Protein AF-A0A353C5Z9-F1 (afdb_monomer_lite)

Structure (mmCIF, N/CA/C/O backbone):
data_AF-A0A353C5Z9-F1
#
_entry.id   AF-A0A353C5Z9-F1
#
loop_
_atom_site.group_PDB
_atom_site.id
_atom_site.type_symbol
_atom_site.label_atom_id
_atom_site.label_alt_id
_atom_site.label_comp_id
_atom_site.label_asym_id
_atom_site.label_entity_id
_atom_site.label_seq_id
_atom_site.pdbx_PDB_ins_code
_atom_site.Cartn_x
_atom_site.Cartn_y
_atom_site.Cartn_z
_atom_site.occupancy
_atom_site.B_iso_or_equiv
_atom_site.auth_seq_id
_atom_site.auth_comp_id
_atom_site.auth_asym_id
_atom_site.auth_atom_id
_atom_site.pdbx_PDB_model_num
ATOM 1 N N . MET A 1 1 ? -0.885 -16.271 3.090 1.00 93.31 1 MET A N 1
ATOM 2 C CA . MET A 1 1 ? -1.306 -15.277 4.091 1.00 93.31 1 MET A CA 1
ATOM 3 C C . MET A 1 1 ? -0.078 -14.472 4.471 1.00 93.31 1 MET A C 1
ATOM 5 O O . MET A 1 1 ? 0.972 -15.083 4.623 1.00 93.31 1 MET A O 1
ATOM 9 N N . GLU A 1 2 ? -0.198 -13.154 4.588 1.00 97.88 2 GLU A N 1
ATOM 10 C CA . GLU A 1 2 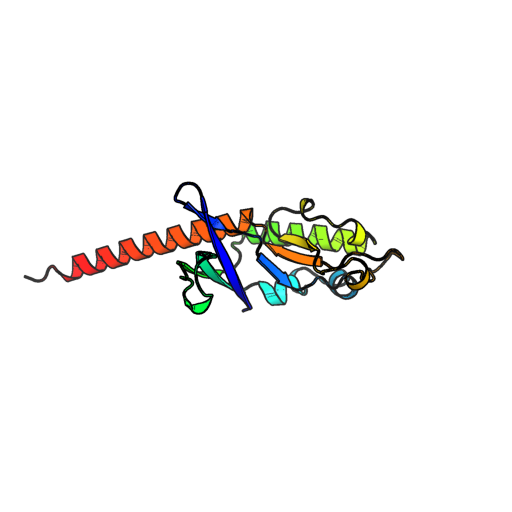? 0.887 -12.240 4.976 1.00 97.88 2 GLU A CA 1
ATOM 11 C C . GLU A 1 2 ? 0.478 -11.471 6.239 1.00 97.88 2 GLU A C 1
ATOM 13 O O . GLU A 1 2 ? -0.636 -10.956 6.316 1.00 97.88 2 GLU A O 1
ATOM 18 N N . LEU A 1 3 ? 1.373 -11.380 7.224 1.00 98.31 3 LEU A N 1
ATOM 19 C CA . LEU A 1 3 ? 1.153 -10.614 8.451 1.00 98.31 3 LEU A CA 1
ATOM 20 C C . LEU A 1 3 ? 1.577 -9.154 8.252 1.00 98.31 3 LEU A C 1
ATOM 22 O O . LEU A 1 3 ? 2.684 -8.883 7.777 1.00 98.31 3 LEU A O 1
ATOM 26 N N . LYS A 1 4 ? 0.728 -8.209 8.663 1.00 98.19 4 LYS A N 1
ATOM 27 C CA . LYS A 1 4 ? 1.069 -6.785 8.714 1.00 98.19 4 LYS A CA 1
ATOM 28 C C . LYS A 1 4 ? 0.579 -6.149 10.004 1.00 98.19 4 LYS A C 1
ATOM 30 O O . LYS A 1 4 ? -0.566 -6.329 10.409 1.00 98.19 4 LYS A O 1
ATOM 35 N N . THR A 1 5 ? 1.441 -5.343 10.603 1.00 97.25 5 THR A N 1
ATOM 36 C CA . THR A 1 5 ? 1.077 -4.436 11.687 1.00 97.25 5 THR A CA 1
ATOM 37 C C . THR A 1 5 ? 0.911 -3.024 11.134 1.00 97.25 5 THR A C 1
ATOM 39 O O . THR A 1 5 ? 1.554 -2.656 10.149 1.00 97.25 5 THR A O 1
ATOM 42 N N . SER A 1 6 ? 0.026 -2.231 11.736 1.00 97.44 6 SER A N 1
ATOM 43 C CA . SER A 1 6 ? -0.132 -0.822 11.372 1.00 97.44 6 SER A CA 1
ATOM 44 C C . SER A 1 6 ? -0.539 0.020 12.580 1.00 97.44 6 SER A C 1
ATOM 46 O O . SER A 1 6 ? -1.506 -0.322 13.265 1.00 97.44 6 SER A O 1
ATOM 48 N N . PRO A 1 7 ? 0.125 1.159 12.822 1.00 97.81 7 PRO A N 1
ATOM 49 C CA . PRO A 1 7 ? -0.248 2.043 13.912 1.00 97.81 7 PRO A CA 1
ATOM 50 C C . PRO A 1 7 ? -1.562 2.783 13.634 1.00 97.81 7 PRO A C 1
ATOM 52 O O . PRO A 1 7 ? -1.836 3.247 12.519 1.00 97.81 7 PRO A O 1
ATOM 55 N N . LEU A 1 8 ? -2.339 2.959 14.696 1.00 98.19 8 LEU A N 1
ATOM 56 C CA . LEU A 1 8 ? -3.519 3.809 14.785 1.00 98.19 8 LEU A CA 1
ATOM 57 C C . LEU A 1 8 ? -3.191 5.099 15.530 1.00 98.19 8 LEU A C 1
ATOM 59 O O . LEU A 1 8 ? -2.307 5.147 16.384 1.00 98.19 8 LEU A O 1
ATOM 63 N N . LYS A 1 9 ? -3.978 6.129 15.253 1.00 97.19 9 LYS A N 1
ATOM 64 C CA . LYS A 1 9 ? -4.058 7.374 16.015 1.00 97.19 9 LYS A CA 1
ATOM 65 C C . LYS A 1 9 ? -5.517 7.685 16.335 1.00 97.19 9 LYS A C 1
ATOM 67 O O . LYS A 1 9 ? -6.417 7.226 15.634 1.00 97.19 9 LYS A O 1
ATOM 72 N N . VAL A 1 10 ? -5.744 8.502 17.359 1.00 96.62 10 VAL A N 1
ATOM 73 C CA . VAL A 1 10 ? -7.073 9.049 17.657 1.00 96.62 10 VAL A CA 1
ATOM 74 C C . VAL A 1 10 ? -7.227 10.387 16.939 1.00 96.62 10 VAL A C 1
ATOM 76 O O . VAL A 1 10 ? -6.380 11.268 17.066 1.00 96.62 10 VAL A O 1
ATOM 79 N N . VAL A 1 11 ? -8.310 10.554 16.185 1.00 95.12 11 VAL A N 1
ATOM 80 C CA . VAL A 1 11 ? -8.693 11.813 15.537 1.00 95.12 11 VAL A CA 1
ATOM 81 C C . VAL A 1 11 ? -10.149 12.089 15.876 1.00 95.12 11 VAL A C 1
ATOM 83 O O . VAL A 1 11 ? -11.018 11.313 15.490 1.00 95.12 11 VAL A O 1
ATOM 86 N N . LYS A 1 12 ? -10.429 13.188 16.592 1.00 93.00 12 LYS A N 1
ATOM 87 C CA . LYS A 1 12 ? -11.796 13.568 17.008 1.00 93.00 12 LYS A CA 1
ATOM 88 C C . LYS A 1 12 ? -12.572 12.377 17.608 1.00 93.00 12 LYS A C 1
ATOM 90 O O . LYS A 1 12 ? -13.678 12.065 17.175 1.00 93.00 12 LYS A O 1
ATOM 95 N N . SER A 1 13 ? -11.936 11.671 18.546 1.00 91.69 13 SER A N 1
ATOM 96 C CA . SER A 1 13 ? -12.473 10.480 19.229 1.00 91.69 13 SER A CA 1
ATOM 97 C C . SER A 1 13 ? -12.699 9.233 18.358 1.00 91.69 13 SER A C 1
ATOM 99 O O . SER A 1 13 ? -13.269 8.259 18.838 1.00 91.69 13 SER A O 1
ATOM 101 N N . LYS A 1 14 ? -12.230 9.217 17.104 1.00 94.81 14 LYS A N 1
ATOM 102 C CA . LYS A 1 14 ? -12.243 8.032 16.232 1.00 94.81 14 LYS A CA 1
ATOM 103 C C . LYS A 1 14 ? -10.839 7.476 16.038 1.00 94.81 14 LYS A C 1
ATOM 105 O O . LYS A 1 14 ? -9.871 8.234 15.998 1.00 94.81 14 LYS A O 1
ATOM 110 N N . LEU A 1 15 ? -10.730 6.158 15.895 1.00 97.25 15 LEU A N 1
ATOM 111 C CA . LEU A 1 15 ? -9.482 5.517 15.490 1.00 97.25 15 LEU A CA 1
ATOM 112 C C . LEU A 1 15 ? -9.289 5.698 13.984 1.00 97.25 15 LEU A C 1
ATOM 114 O O . LEU A 1 15 ? -10.216 5.511 13.208 1.00 97.25 15 LEU A O 1
ATOM 118 N N . ALA A 1 16 ? -8.079 6.062 13.581 1.00 98.06 16 ALA A N 1
ATOM 119 C CA . ALA A 1 16 ? -7.690 6.200 12.185 1.00 98.06 16 ALA A CA 1
ATOM 120 C C . ALA A 1 16 ? -6.269 5.672 11.994 1.00 98.06 16 ALA A C 1
ATOM 122 O O . ALA A 1 16 ? -5.468 5.659 12.931 1.00 98.06 16 ALA A O 1
ATOM 123 N N . SER A 1 17 ? -5.923 5.282 10.775 1.00 98.06 17 SER A N 1
ATOM 124 C CA . SER A 1 17 ? -4.566 4.893 10.423 1.00 98.06 17 SER A CA 1
ATOM 125 C C . SER A 1 17 ? -3.614 6.075 10.633 1.00 98.06 17 SER A C 1
ATOM 127 O O . SER A 1 17 ? -3.904 7.227 10.282 1.00 98.06 17 SER A O 1
ATOM 129 N N . LYS A 1 18 ? -2.460 5.810 11.250 1.00 97.69 18 LYS A N 1
ATOM 130 C CA . LYS A 1 18 ? -1.408 6.821 11.411 1.00 97.69 18 LYS A CA 1
ATOM 131 C C . LYS A 1 18 ? -0.623 7.013 10.109 1.00 97.69 18 LYS A C 1
ATOM 133 O O . LYS A 1 18 ? -0.178 8.125 9.837 1.00 97.69 18 LYS A O 1
ATOM 138 N N . GLU A 1 19 ? -0.519 5.962 9.300 1.00 97.06 19 GLU A N 1
ATOM 139 C CA . GLU A 1 19 ? 0.254 5.926 8.057 1.00 97.06 19 GLU A CA 1
ATOM 140 C C . GLU A 1 19 ? -0.381 5.008 6.995 1.00 97.06 19 GLU A C 1
ATOM 142 O O . GLU A 1 19 ? -1.521 4.549 7.146 1.00 97.06 19 GLU A O 1
ATOM 147 N N . ARG A 1 20 ? 0.306 4.840 5.858 1.00 97.38 20 ARG A N 1
ATOM 148 C CA . ARG A 1 20 ? -0.033 3.883 4.789 1.00 97.38 20 ARG A CA 1
ATOM 149 C C . ARG A 1 20 ? 0.459 2.482 5.172 1.00 97.38 20 ARG A C 1
ATOM 151 O O . ARG A 1 20 ? 1.440 2.373 5.899 1.00 97.38 20 ARG A O 1
ATOM 158 N N . LEU A 1 21 ? -0.123 1.424 4.611 1.00 98.44 21 LEU A N 1
ATOM 159 C CA . LEU A 1 21 ? 0.399 0.066 4.805 1.00 98.44 21 LEU A CA 1
ATOM 160 C C . LEU A 1 21 ? 1.394 -0.281 3.706 1.00 98.44 21 LEU A C 1
ATOM 162 O O . LEU A 1 21 ? 0.995 -0.436 2.554 1.00 98.44 21 LEU A O 1
ATOM 166 N N . VAL A 1 22 ? 2.675 -0.421 4.035 1.00 98.12 22 VAL A N 1
ATOM 167 C CA . VAL A 1 22 ? 3.696 -0.836 3.061 1.00 98.12 22 VAL A CA 1
ATOM 168 C C . VAL A 1 22 ? 3.667 -2.357 2.872 1.00 98.12 22 VAL A C 1
ATOM 170 O O . VAL A 1 22 ? 3.650 -3.121 3.836 1.00 98.12 22 VAL A O 1
ATOM 173 N N . LEU A 1 23 ? 3.688 -2.799 1.615 1.00 98.38 23 LEU A N 1
ATOM 174 C CA . LEU A 1 23 ? 3.665 -4.203 1.206 1.00 98.38 23 LEU A CA 1
ATOM 175 C C . LEU A 1 23 ? 5.039 -4.608 0.633 1.00 98.38 23 LEU A C 1
ATOM 177 O O . LEU A 1 23 ? 6.085 -4.228 1.170 1.00 98.38 23 LEU A O 1
ATOM 181 N N . ASN A 1 24 ? 5.075 -5.411 -0.432 1.00 98.19 24 ASN A N 1
ATOM 182 C CA . ASN A 1 24 ? 6.325 -5.827 -1.065 1.00 98.19 24 ASN A CA 1
ATOM 183 C C . ASN A 1 24 ? 6.924 -4.744 -1.979 1.00 98.19 24 ASN A C 1
ATOM 185 O O . ASN A 1 24 ? 6.220 -3.905 -2.540 1.00 98.19 24 ASN A O 1
ATOM 189 N N . ILE A 1 25 ? 8.248 -4.806 -2.150 1.00 97.69 25 ILE A N 1
ATOM 190 C CA . ILE A 1 25 ? 8.986 -4.006 -3.137 1.00 97.69 25 ILE A CA 1
ATOM 191 C C . ILE A 1 25 ? 8.490 -4.349 -4.548 1.00 97.69 25 ILE A C 1
ATOM 193 O O . ILE A 1 25 ? 8.160 -5.507 -4.824 1.00 97.69 25 ILE A O 1
ATOM 197 N N . ILE A 1 26 ? 8.445 -3.334 -5.411 1.00 98.31 26 ILE A N 1
ATOM 198 C CA . ILE A 1 26 ? 8.180 -3.470 -6.841 1.00 98.31 26 ILE A CA 1
ATOM 199 C C . ILE A 1 26 ? 9.521 -3.709 -7.532 1.00 98.31 26 ILE A C 1
ATOM 201 O O . ILE A 1 26 ? 10.370 -2.819 -7.576 1.00 98.31 26 ILE A O 1
ATOM 205 N N . ASP A 1 27 ? 9.714 -4.912 -8.055 1.00 98.12 27 ASP A N 1
ATOM 206 C CA . ASP A 1 27 ? 10.806 -5.200 -8.980 1.00 98.12 27 ASP A CA 1
ATOM 207 C C . ASP A 1 27 ? 10.330 -4.866 -10.396 1.00 98.12 27 ASP A C 1
ATOM 209 O O . ASP A 1 27 ? 9.530 -5.593 -10.980 1.00 98.12 27 ASP A O 1
ATOM 213 N N . TYR A 1 28 ? 10.792 -3.735 -10.930 1.00 98.44 28 TYR A N 1
ATOM 214 C CA . TYR A 1 28 ? 10.316 -3.210 -12.208 1.00 98.44 28 TYR A CA 1
ATOM 215 C C . TYR A 1 28 ? 10.516 -4.179 -13.374 1.00 98.44 28 TYR A C 1
ATOM 217 O O . TYR A 1 28 ? 9.663 -4.239 -14.257 1.00 98.44 28 TYR A O 1
ATOM 225 N N . ILE A 1 29 ? 11.608 -4.948 -13.379 1.00 97.81 29 ILE A N 1
ATOM 226 C CA . ILE A 1 29 ? 11.922 -5.866 -14.477 1.00 97.81 29 ILE A CA 1
ATOM 227 C C . ILE A 1 29 ? 10.971 -7.058 -14.426 1.00 97.81 29 ILE A C 1
ATOM 229 O O . ILE A 1 29 ? 10.298 -7.363 -15.412 1.00 97.81 29 ILE A O 1
ATOM 233 N N . SER A 1 30 ? 10.881 -7.726 -13.272 1.00 97.88 30 SER A N 1
ATOM 234 C CA . SER A 1 30 ? 10.057 -8.929 -13.179 1.00 97.88 30 SER A CA 1
ATOM 235 C C . SER A 1 30 ? 8.561 -8.616 -13.223 1.00 97.88 30 SER A C 1
ATOM 237 O O . SER A 1 30 ? 7.816 -9.351 -13.877 1.00 97.88 30 SER A O 1
ATOM 239 N N . GLU A 1 31 ? 8.113 -7.517 -12.608 1.00 98.25 31 GLU A N 1
ATOM 240 C CA . GLU A 1 31 ? 6.696 -7.149 -12.520 1.00 98.25 31 GLU A CA 1
ATOM 241 C C . GLU A 1 31 ? 6.100 -6.774 -13.889 1.00 98.25 31 GLU A C 1
ATOM 243 O O . GLU A 1 31 ? 4.948 -7.110 -14.165 1.00 98.25 31 GLU A O 1
ATOM 248 N N . ALA A 1 32 ? 6.889 -6.172 -14.790 1.00 98.12 32 ALA A N 1
ATOM 249 C CA . ALA A 1 32 ? 6.446 -5.816 -16.143 1.00 98.12 32 ALA A CA 1
ATOM 250 C C . ALA A 1 32 ? 5.936 -7.023 -16.952 1.00 98.12 32 ALA A C 1
ATOM 252 O O . ALA A 1 32 ? 5.029 -6.885 -17.776 1.00 98.12 32 ALA A O 1
ATOM 253 N N . SER A 1 33 ? 6.466 -8.218 -16.678 1.00 97.81 33 SER A N 1
ATOM 254 C CA . SER A 1 33 ? 6.092 -9.465 -17.359 1.00 97.81 33 SER A CA 1
ATOM 255 C C . SER A 1 33 ? 4.849 -10.164 -16.785 1.00 97.81 33 SER A C 1
ATOM 257 O O . SER A 1 33 ? 4.429 -11.194 -17.309 1.00 97.81 33 SER A O 1
ATOM 259 N N . LYS A 1 34 ? 4.268 -9.668 -15.683 1.00 98.38 34 LYS A N 1
ATOM 260 C CA . LYS A 1 34 ? 3.210 -10.383 -14.949 1.00 98.38 34 LYS A CA 1
ATOM 261 C C . LYS A 1 34 ? 1.799 -9.978 -15.365 1.00 98.38 34 LYS A C 1
ATOM 263 O O . LYS A 1 34 ? 1.562 -8.895 -15.888 1.00 98.38 34 LYS A O 1
ATOM 268 N N . THR A 1 35 ? 0.844 -10.859 -15.089 1.00 98.69 35 THR A N 1
ATOM 269 C CA . THR A 1 35 ? -0.584 -10.507 -14.996 1.00 98.69 35 THR A CA 1
ATOM 270 C C . THR A 1 35 ? -0.898 -10.117 -13.553 1.00 98.69 35 THR A C 1
ATOM 272 O O . THR A 1 35 ? -0.055 -10.321 -12.676 1.00 98.69 35 THR A O 1
ATOM 275 N N . PHE A 1 36 ? -2.094 -9.592 -13.278 1.00 98.69 36 PHE A N 1
ATOM 276 C CA . PHE A 1 36 ? -2.483 -9.281 -11.902 1.00 98.69 36 PHE A CA 1
ATOM 277 C C . PHE A 1 36 ? -2.418 -10.535 -11.019 1.00 98.69 36 PHE A C 1
ATOM 279 O O . PHE A 1 36 ? -1.801 -10.516 -9.959 1.00 98.69 36 PHE A O 1
ATOM 286 N N . GLU A 1 37 ? -2.942 -11.662 -11.493 1.00 98.44 37 GLU A N 1
ATOM 287 C CA . GLU A 1 37 ? -3.006 -12.927 -10.763 1.00 98.44 37 GLU A CA 1
ATOM 288 C C . GLU A 1 37 ? -1.615 -13.528 -10.502 1.00 98.44 37 GLU A C 1
ATOM 290 O O . GLU A 1 37 ? -1.373 -14.126 -9.450 1.00 98.44 37 GLU A O 1
ATOM 295 N N . THR A 1 38 ? -0.674 -13.344 -11.434 1.00 98.50 38 THR A N 1
ATOM 296 C CA . THR A 1 38 ? 0.702 -13.863 -11.312 1.00 98.50 38 THR A CA 1
ATOM 297 C C . THR A 1 38 ? 1.694 -12.856 -10.721 1.00 98.50 38 THR A C 1
ATOM 299 O O . THR A 1 38 ? 2.864 -13.195 -10.486 1.00 98.50 38 THR A O 1
ATOM 302 N N . SER A 1 39 ? 1.234 -11.636 -10.439 1.00 98.69 39 SER A N 1
ATOM 303 C CA . SER A 1 39 ? 2.024 -10.531 -9.894 1.00 98.69 39 SER A CA 1
ATOM 304 C C . SER A 1 39 ? 2.681 -10.872 -8.557 1.00 98.69 39 SER A C 1
ATOM 306 O O . SER A 1 39 ? 2.249 -11.769 -7.820 1.00 98.69 39 SER A O 1
ATOM 308 N N . SER A 1 40 ? 3.762 -10.162 -8.221 1.00 98.31 40 SER A N 1
ATOM 309 C CA . SER A 1 40 ? 4.343 -10.272 -6.879 1.00 98.31 40 SER A CA 1
ATOM 310 C C . SER A 1 40 ? 3.389 -9.723 -5.814 1.00 98.31 40 SER A C 1
ATOM 312 O O . SER A 1 40 ? 3.316 -10.281 -4.716 1.00 98.31 40 SER A O 1
ATOM 314 N N . PHE A 1 41 ? 2.625 -8.682 -6.165 1.00 98.69 41 PHE A N 1
ATOM 315 C CA . PHE A 1 41 ? 1.604 -8.084 -5.315 1.00 98.69 41 PHE A CA 1
ATOM 316 C C . PHE A 1 41 ? 0.529 -9.101 -4.919 1.00 98.69 41 PHE A C 1
ATOM 318 O O . PHE A 1 41 ? 0.366 -9.386 -3.733 1.00 98.69 41 PHE A O 1
ATOM 325 N N . TRP A 1 42 ? -0.186 -9.678 -5.883 1.00 98.50 42 TRP A N 1
ATOM 326 C CA . TRP A 1 42 ? -1.351 -10.512 -5.594 1.00 98.50 42 TRP A CA 1
ATOM 327 C C . TRP A 1 42 ? -0.967 -11.793 -4.859 1.00 98.50 42 TRP A C 1
ATOM 329 O O . TRP A 1 42 ? -1.562 -12.147 -3.839 1.00 98.50 42 TRP A O 1
ATOM 339 N N . ARG A 1 43 ? 0.105 -12.459 -5.305 1.00 98.19 43 ARG A N 1
ATOM 340 C CA . ARG A 1 43 ? 0.564 -13.705 -4.678 1.00 98.19 43 ARG A CA 1
ATOM 341 C C . ARG A 1 43 ? 0.895 -13.534 -3.197 1.00 98.19 43 ARG A C 1
ATOM 343 O O . ARG A 1 43 ? 0.598 -14.442 -2.421 1.00 98.19 43 ARG A O 1
ATOM 350 N N . LYS A 1 44 ? 1.477 -12.397 -2.805 1.00 98.12 44 LYS A N 1
ATOM 351 C CA . LYS A 1 44 ? 1.849 -12.117 -1.411 1.00 98.12 44 LYS A CA 1
ATOM 352 C C . LYS A 1 44 ? 0.697 -11.531 -0.598 1.00 98.12 44 LYS A C 1
ATOM 354 O O . LYS A 1 44 ? 0.526 -11.911 0.552 1.00 98.12 44 LYS A O 1
ATOM 359 N N . ASN A 1 45 ? -0.106 -10.651 -1.194 1.00 98.44 45 ASN A N 1
ATOM 360 C CA . ASN A 1 45 ? -1.006 -9.781 -0.436 1.00 98.44 45 ASN A CA 1
ATOM 361 C C . ASN A 1 45 ? -2.497 -10.100 -0.598 1.00 98.44 45 ASN A C 1
ATOM 363 O O . ASN A 1 45 ? -3.297 -9.403 0.005 1.00 98.44 45 ASN A O 1
ATOM 367 N N . ARG A 1 46 ? -2.898 -11.140 -1.349 1.00 97.81 46 ARG A N 1
ATOM 368 C CA . ARG A 1 46 ? -4.326 -11.504 -1.513 1.00 97.81 46 ARG A CA 1
ATOM 369 C C . ARG A 1 46 ? -5.077 -11.799 -0.205 1.00 97.81 46 ARG A C 1
ATOM 371 O O . ARG A 1 46 ? -6.293 -11.689 -0.179 1.00 97.81 46 ARG A O 1
ATOM 378 N N . LEU A 1 47 ? -4.352 -12.203 0.843 1.00 98.44 47 LEU A N 1
ATOM 379 C CA . LEU A 1 47 ? -4.887 -12.513 2.169 1.00 98.44 47 LEU A CA 1
ATOM 380 C C . LEU A 1 47 ? -3.947 -11.940 3.232 1.00 98.44 47 LEU A C 1
ATOM 382 O O . LEU A 1 47 ? -2.814 -12.423 3.375 1.00 98.44 47 LEU A O 1
ATOM 386 N N . LEU A 1 48 ? -4.422 -10.936 3.966 1.00 98.50 48 LEU A N 1
ATOM 387 C CA . LEU A 1 48 ? -3.646 -10.209 4.969 1.00 98.50 48 LEU A CA 1
ATOM 388 C C . LEU A 1 48 ? -4.172 -10.496 6.374 1.00 98.50 48 LEU A C 1
ATOM 390 O O . LEU A 1 48 ? -5.366 -10.385 6.621 1.00 98.50 48 LEU A O 1
ATOM 394 N N . LEU A 1 49 ? -3.281 -10.796 7.312 1.00 98.62 49 LEU A N 1
ATOM 395 C CA . LEU A 1 49 ? -3.581 -10.727 8.737 1.00 98.62 49 LEU A CA 1
ATOM 396 C C . LEU A 1 49 ? -3.128 -9.354 9.245 1.00 98.62 49 LEU A C 1
ATOM 398 O O . LEU A 1 49 ? -1.931 -9.081 9.331 1.00 98.62 49 LEU A O 1
ATOM 402 N N . LEU A 1 50 ? -4.092 -8.475 9.514 1.00 98.50 50 LEU A N 1
ATOM 403 C CA . LEU A 1 50 ? -3.880 -7.083 9.896 1.00 98.50 50 LEU A CA 1
ATOM 404 C C . LEU A 1 50 ? -4.025 -6.908 11.406 1.00 98.50 50 LEU A C 1
ATOM 406 O O . LEU A 1 50 ? -5.080 -7.186 11.979 1.00 98.50 50 LEU A O 1
ATOM 410 N N . LEU A 1 51 ? -2.967 -6.406 12.036 1.00 98.12 51 LEU A N 1
ATOM 411 C CA . LEU A 1 51 ? -2.940 -6.092 13.458 1.00 98.12 51 LEU A CA 1
ATOM 412 C C . LEU A 1 51 ? -2.752 -4.589 13.632 1.00 98.12 51 LEU A C 1
ATOM 414 O O . LEU A 1 51 ? -1.686 -4.039 13.345 1.00 98.12 51 LEU A O 1
ATOM 418 N N . PHE A 1 52 ? -3.786 -3.921 14.127 1.00 98.25 52 PHE A N 1
ATOM 419 C CA . PHE A 1 52 ? -3.737 -2.489 14.373 1.00 98.25 52 PHE A CA 1
ATOM 420 C C . PHE A 1 52 ? -3.562 -2.198 15.858 1.00 98.25 52 PHE A C 1
ATOM 422 O O . PHE A 1 52 ? -4.363 -2.647 16.683 1.00 98.25 52 PHE A O 1
ATOM 429 N N . TYR A 1 53 ? -2.542 -1.413 16.193 1.00 97.44 53 TYR A N 1
ATOM 430 C CA . TYR A 1 53 ? -2.220 -1.019 17.564 1.00 97.44 53 TYR A CA 1
ATOM 431 C C . TYR A 1 53 ? -2.329 0.488 17.743 1.00 97.44 53 TYR A C 1
ATOM 433 O O . TYR A 1 53 ? -2.078 1.251 16.813 1.00 97.44 53 TYR A O 1
ATOM 441 N N . LEU A 1 54 ? -2.711 0.938 18.937 1.00 97.44 54 LEU A N 1
ATOM 442 C CA . LEU A 1 54 ? -2.726 2.363 19.244 1.00 97.44 54 LEU A CA 1
ATOM 443 C C . LEU A 1 54 ? -1.290 2.855 19.435 1.00 97.44 54 LEU A C 1
ATOM 445 O O . LEU A 1 54 ? -0.600 2.394 20.339 1.00 97.44 54 LEU A O 1
ATOM 449 N N . HIS A 1 55 ? -0.844 3.779 18.587 1.00 96.31 55 HIS A N 1
ATOM 450 C CA . HIS A 1 55 ? 0.483 4.364 18.715 1.00 96.31 55 HIS A CA 1
ATOM 451 C C . HIS A 1 55 ? 0.547 5.325 19.904 1.00 96.31 55 HIS A C 1
ATOM 45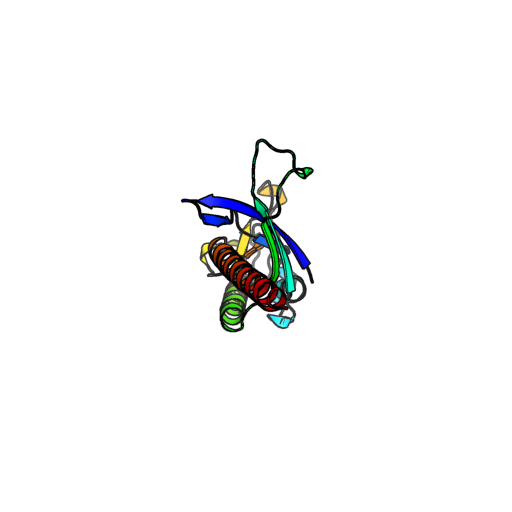3 O O . HIS A 1 55 ? -0.285 6.227 20.019 1.00 96.31 55 HIS A O 1
ATOM 459 N N . ASP A 1 56 ? 1.584 5.166 20.719 1.00 94.06 56 ASP A N 1
ATOM 460 C CA . ASP A 1 56 ? 1.885 6.012 21.866 1.00 94.06 56 ASP A CA 1
ATOM 461 C C . ASP A 1 56 ? 3.408 6.117 22.011 1.00 94.06 56 ASP A C 1
ATOM 463 O O . ASP A 1 56 ? 4.074 5.126 22.295 1.00 94.06 56 ASP A O 1
ATOM 467 N N . SER A 1 57 ? 3.971 7.305 21.776 1.00 92.25 57 SER A N 1
ATOM 468 C CA . SER A 1 57 ? 5.422 7.527 21.839 1.00 92.25 57 SER A CA 1
ATOM 469 C C . SER A 1 57 ? 5.981 7.536 23.263 1.00 92.25 57 SER A C 1
ATOM 471 O O . SER A 1 57 ? 7.194 7.602 23.425 1.00 92.25 57 SER A O 1
ATOM 473 N N . SER A 1 58 ? 5.119 7.524 24.286 1.00 93.88 58 SER A N 1
ATOM 474 C CA . SER A 1 58 ? 5.533 7.463 25.693 1.00 93.88 58 SER A CA 1
ATOM 475 C C . SER A 1 58 ? 5.697 6.034 26.219 1.00 93.88 58 SER A C 1
ATOM 477 O O . SER A 1 58 ? 6.200 5.847 27.324 1.00 93.88 58 SER A O 1
ATOM 479 N N . LYS A 1 59 ? 5.275 5.028 25.443 1.00 91.44 59 LYS A N 1
ATOM 480 C CA . LYS A 1 59 ? 5.280 3.617 25.838 1.00 91.44 59 LYS A CA 1
ATOM 481 C C . LYS A 1 59 ? 6.360 2.830 25.114 1.00 91.44 59 LYS A C 1
ATOM 483 O O . LYS A 1 59 ? 6.750 3.172 24.000 1.00 91.44 59 LYS A O 1
ATOM 488 N N . MET A 1 60 ? 6.799 1.740 25.739 1.00 90.56 60 MET A N 1
ATOM 489 C CA . MET A 1 60 ? 7.611 0.735 25.061 1.00 90.56 60 MET A CA 1
ATOM 490 C C . MET A 1 60 ? 6.750 -0.066 24.081 1.00 90.56 60 MET A C 1
ATOM 492 O O . MET A 1 60 ? 5.548 -0.232 24.290 1.00 90.56 60 MET A O 1
ATOM 496 N N . ASP A 1 61 ? 7.375 -0.619 23.040 1.00 86.00 61 ASP A N 1
ATOM 497 C CA . ASP A 1 61 ? 6.670 -1.376 21.997 1.00 86.00 61 ASP A CA 1
ATOM 498 C C . ASP A 1 61 ? 5.868 -2.565 22.554 1.00 86.00 61 ASP A C 1
ATOM 500 O O . ASP A 1 61 ? 4.780 -2.866 22.063 1.00 86.00 61 ASP A O 1
ATOM 504 N N . ILE A 1 62 ? 6.375 -3.212 23.609 1.00 88.94 62 ILE A N 1
ATOM 505 C CA . ILE A 1 62 ? 5.715 -4.345 24.278 1.00 88.94 62 ILE A CA 1
ATOM 506 C C . ILE A 1 62 ? 4.430 -3.951 25.020 1.00 88.94 62 ILE A C 1
ATOM 508 O O . ILE A 1 62 ? 3.579 -4.805 25.256 1.00 88.94 62 ILE A O 1
ATOM 512 N N . ASP A 1 63 ? 4.269 -2.666 25.343 1.00 91.69 63 ASP A N 1
ATOM 513 C CA . ASP A 1 63 ? 3.116 -2.129 26.071 1.00 91.69 63 ASP A CA 1
ATOM 514 C C . ASP A 1 63 ? 2.055 -1.540 25.125 1.00 91.69 63 ASP A C 1
ATOM 516 O O . ASP A 1 63 ? 1.036 -0.986 25.563 1.00 91.69 63 ASP A O 1
ATOM 520 N N . LEU A 1 64 ? 2.289 -1.613 23.808 1.00 92.62 64 LEU A N 1
ATOM 521 C CA . LEU A 1 64 ? 1.357 -1.107 22.811 1.00 92.62 64 LEU A CA 1
ATOM 522 C C . LEU A 1 64 ? 0.121 -2.002 22.724 1.00 92.62 64 LEU A C 1
ATOM 524 O O . LEU A 1 64 ? 0.182 -3.220 22.565 1.00 92.62 64 LEU A O 1
ATOM 528 N N . LEU A 1 65 ? -1.046 -1.364 22.783 1.00 93.44 65 LEU A N 1
ATOM 529 C CA . LEU A 1 65 ? -2.322 -2.062 22.808 1.00 93.44 65 LEU A CA 1
ATOM 530 C C . LEU A 1 65 ? -2.851 -2.287 21.392 1.00 93.44 65 LEU A C 1
ATOM 532 O O . LEU A 1 65 ? -3.253 -1.337 20.709 1.00 93.44 65 LEU A O 1
ATOM 536 N N . PHE A 1 66 ? -2.938 -3.553 20.989 1.00 96.31 66 PHE A N 1
ATOM 537 C CA . PHE A 1 66 ? -3.675 -3.956 19.796 1.00 96.31 66 PHE A CA 1
ATOM 538 C C . PHE A 1 66 ? -5.177 -3.738 19.997 1.00 96.31 66 PHE A C 1
ATOM 540 O O . PHE A 1 66 ? -5.776 -4.213 20.958 1.00 96.31 66 PHE A O 1
ATOM 547 N N . LYS A 1 67 ? -5.785 -2.980 19.085 1.00 96.38 67 LYS A N 1
ATOM 548 C CA . LYS A 1 67 ? -7.220 -2.666 19.087 1.00 96.38 67 LYS A CA 1
ATOM 549 C C . LYS A 1 67 ? -7.994 -3.521 18.092 1.00 96.38 67 LYS A C 1
ATOM 551 O O . LYS A 1 67 ? -9.165 -3.809 18.315 1.00 96.38 67 LYS A O 1
ATOM 556 N N . ILE A 1 68 ? -7.353 -3.918 16.994 1.00 97.62 68 ILE A N 1
ATOM 557 C CA . ILE A 1 68 ? -7.994 -4.671 15.916 1.00 97.62 68 ILE A CA 1
ATOM 558 C C . ILE A 1 68 ? -7.061 -5.797 15.478 1.00 97.62 68 ILE A C 1
ATOM 560 O O . ILE A 1 68 ? -5.884 -5.562 15.208 1.00 97.62 68 ILE A O 1
ATOM 564 N N . CYS A 1 69 ? -7.616 -7.002 15.370 1.00 97.06 69 CYS A N 1
ATOM 565 C CA . CYS A 1 69 ? -7.025 -8.140 14.677 1.00 97.06 69 CYS A CA 1
ATOM 566 C C . CYS A 1 69 ? -8.020 -8.575 13.598 1.00 97.06 69 CYS A C 1
ATOM 568 O O . CYS A 1 69 ? -9.165 -8.906 13.912 1.00 97.06 69 CYS A O 1
ATOM 570 N N . ARG A 1 70 ? -7.616 -8.502 12.329 1.00 96.06 70 ARG A N 1
ATOM 571 C CA . ARG A 1 70 ? -8.507 -8.698 11.182 1.00 96.06 70 ARG A CA 1
ATOM 572 C C . ARG A 1 70 ? -7.827 -9.559 10.131 1.00 96.06 70 ARG A C 1
ATOM 574 O O . ARG A 1 70 ? -6.783 -9.182 9.608 1.00 96.06 70 ARG A O 1
ATOM 581 N N . LEU A 1 71 ? -8.450 -10.678 9.780 1.00 97.69 71 LEU A N 1
ATOM 582 C CA . LEU A 1 71 ? -8.145 -11.360 8.529 1.00 97.69 71 LEU A CA 1
ATOM 583 C C . LEU A 1 71 ? -8.867 -10.614 7.400 1.00 97.69 71 LEU A C 1
ATOM 585 O O . LEU A 1 71 ? -10.080 -10.419 7.471 1.00 97.69 71 LEU A O 1
ATOM 589 N N . TRP A 1 72 ? -8.112 -10.134 6.417 1.00 97.75 72 TRP A N 1
ATOM 590 C CA . TRP A 1 72 ? -8.601 -9.290 5.335 1.00 97.75 72 TRP A CA 1
ATOM 591 C C . TRP A 1 72 ? -8.414 -9.969 3.983 1.00 97.75 72 TRP A C 1
ATOM 593 O O . TRP A 1 72 ? -7.288 -10.227 3.543 1.00 97.75 72 TRP A O 1
ATOM 603 N N . GLU A 1 73 ? -9.545 -10.192 3.329 1.00 97.56 73 GLU A N 1
ATOM 604 C CA . GLU A 1 73 ? -9.670 -10.508 1.912 1.00 97.56 73 GLU A CA 1
ATOM 605 C C . GLU A 1 73 ? -10.334 -9.315 1.238 1.00 97.56 73 GLU A C 1
ATOM 607 O O . GLU A 1 73 ? -11.231 -8.701 1.814 1.00 97.56 73 GLU A O 1
ATOM 612 N N . TYR A 1 74 ? -9.880 -8.957 0.040 1.00 97.81 74 TYR A N 1
ATOM 613 C CA . TYR A 1 74 ? -10.434 -7.811 -0.672 1.00 97.81 74 TYR A CA 1
ATOM 614 C C . TYR A 1 74 ? -11.880 -8.102 -1.096 1.00 97.81 74 TYR A C 1
ATOM 616 O O . TYR A 1 74 ? -12.085 -9.040 -1.870 1.00 97.81 74 TYR A O 1
ATOM 624 N N . PRO A 1 75 ? -12.872 -7.301 -0.659 1.00 97.38 75 PRO A N 1
ATOM 625 C CA . PRO A 1 75 ? -14.219 -7.369 -1.212 1.00 97.38 75 PRO A CA 1
ATOM 626 C C . PRO A 1 75 ? -14.188 -7.152 -2.727 1.00 97.38 75 PRO A C 1
ATOM 628 O O . PRO A 1 75 ? -13.369 -6.378 -3.218 1.00 97.38 75 PRO A O 1
ATOM 631 N N . GLU A 1 76 ? -15.105 -7.772 -3.469 1.00 97.75 76 GLU A N 1
ATOM 632 C CA . GLU A 1 76 ? -15.103 -7.743 -4.943 1.00 97.75 76 GLU A CA 1
ATOM 633 C C . GLU A 1 76 ? -15.046 -6.314 -5.521 1.00 97.75 76 GLU A C 1
ATOM 635 O O . GLU A 1 76 ? -14.270 -6.021 -6.433 1.00 97.75 76 GLU A O 1
ATOM 640 N N . ALA A 1 77 ? -15.815 -5.389 -4.936 1.00 97.00 77 ALA A N 1
ATOM 641 C CA . ALA A 1 77 ? -15.826 -3.986 -5.349 1.00 97.00 77 ALA A CA 1
ATOM 642 C C . ALA A 1 77 ? -14.455 -3.305 -5.170 1.00 97.00 77 ALA A C 1
ATOM 644 O O . ALA A 1 77 ? -14.007 -2.566 -6.050 1.00 97.00 77 ALA A O 1
ATOM 645 N N . ASP A 1 78 ? -13.764 -3.593 -4.066 1.00 98.12 78 ASP A N 1
ATOM 646 C CA . ASP A 1 78 ? -12.432 -3.057 -3.791 1.00 98.12 78 ASP A CA 1
ATOM 647 C C . ASP A 1 78 ? -11.372 -3.726 -4.664 1.00 98.12 78 ASP A C 1
ATOM 649 O O . ASP A 1 78 ? -10.453 -3.065 -5.151 1.00 98.12 78 ASP A O 1
ATOM 653 N N . LEU A 1 79 ? -11.501 -5.038 -4.881 1.00 98.44 79 LEU A N 1
ATOM 654 C CA . LEU A 1 79 ? -10.576 -5.827 -5.684 1.00 98.44 79 LEU A CA 1
ATOM 655 C C . LEU A 1 79 ? -10.505 -5.307 -7.121 1.00 98.44 79 LEU A C 1
ATOM 657 O O . LEU A 1 79 ? -9.415 -5.244 -7.693 1.00 98.44 79 LEU A O 1
ATOM 661 N N . LYS A 1 80 ? -11.635 -4.866 -7.683 1.00 98.50 80 LYS A N 1
ATOM 662 C CA . LYS A 1 80 ? -11.670 -4.202 -8.991 1.00 98.50 80 LYS A CA 1
ATOM 663 C C . LYS A 1 80 ? -10.771 -2.961 -9.022 1.00 98.50 80 LYS A C 1
ATOM 665 O O . LYS A 1 80 ? -9.940 -2.830 -9.915 1.00 98.50 80 LYS A O 1
ATOM 670 N N . ILE A 1 81 ? -10.866 -2.100 -8.008 1.00 98.69 81 ILE A N 1
ATOM 671 C CA . ILE A 1 81 ? -10.052 -0.877 -7.907 1.00 98.69 81 ILE A CA 1
ATOM 672 C C . ILE A 1 81 ? -8.572 -1.220 -7.690 1.00 98.69 81 ILE A C 1
ATOM 674 O O . ILE A 1 81 ? -7.700 -0.631 -8.325 1.00 98.69 81 ILE A O 1
ATOM 678 N N . ILE A 1 82 ? -8.274 -2.201 -6.835 1.00 98.75 82 ILE A N 1
ATOM 679 C CA . ILE A 1 82 ? -6.907 -2.689 -6.599 1.00 98.75 82 ILE A CA 1
ATOM 680 C C . ILE A 1 82 ? -6.274 -3.211 -7.897 1.00 98.75 82 ILE A C 1
ATOM 682 O O . ILE A 1 82 ? -5.106 -2.924 -8.175 1.00 98.75 82 ILE A O 1
ATOM 686 N N . ARG A 1 83 ? -7.037 -3.955 -8.703 1.00 98.81 83 ARG A N 1
ATOM 687 C CA . ARG A 1 83 ? -6.605 -4.468 -10.008 1.00 98.81 83 ARG A CA 1
ATOM 688 C C . ARG A 1 83 ? -6.342 -3.332 -10.998 1.00 98.81 83 ARG A C 1
ATOM 690 O O . ARG A 1 83 ? -5.301 -3.342 -11.656 1.00 98.81 83 ARG A O 1
ATOM 697 N N . ASP A 1 84 ? -7.231 -2.343 -11.063 1.00 98.81 84 ASP A N 1
ATOM 698 C CA . ASP A 1 84 ? -7.070 -1.166 -11.925 1.00 98.81 84 ASP A CA 1
ATOM 699 C C . ASP A 1 84 ? -5.833 -0.344 -11.537 1.00 98.81 84 ASP A C 1
ATOM 701 O O . ASP A 1 84 ? -5.046 0.061 -12.394 1.00 98.81 84 ASP A O 1
ATOM 705 N N . ASP A 1 85 ? -5.614 -0.138 -10.241 1.00 98.88 85 ASP A N 1
ATOM 706 C CA . ASP A 1 85 ? -4.449 0.575 -9.723 1.00 98.88 85 ASP A CA 1
ATOM 707 C C . ASP A 1 85 ? -3.137 -0.160 -10.013 1.00 98.88 85 ASP A C 1
ATOM 709 O O . ASP A 1 85 ? -2.168 0.453 -10.471 1.00 98.88 85 ASP A O 1
ATOM 713 N N . TRP A 1 86 ? -3.103 -1.479 -9.796 1.00 98.88 86 TRP A N 1
ATOM 714 C CA . TRP A 1 86 ? -1.956 -2.303 -10.173 1.00 98.88 86 TRP A CA 1
ATOM 715 C C . TRP A 1 86 ? -1.687 -2.202 -11.681 1.00 98.88 86 TRP A C 1
ATOM 717 O O . TRP A 1 86 ? -0.543 -1.997 -12.091 1.00 98.88 86 TRP A O 1
ATOM 727 N N . SER A 1 87 ? -2.738 -2.259 -12.505 1.00 98.81 87 SER A N 1
ATOM 728 C CA . SER A 1 87 ? -2.630 -2.139 -13.961 1.00 98.81 87 SER A CA 1
ATOM 729 C C . SER A 1 87 ? -2.047 -0.789 -14.384 1.00 98.81 87 SER A C 1
ATOM 731 O O . SER A 1 87 ? -1.140 -0.751 -15.217 1.00 98.81 87 SER A O 1
ATOM 733 N N . LYS A 1 88 ? -2.475 0.322 -13.768 1.00 98.81 88 LYS A N 1
ATOM 734 C CA . LYS A 1 88 ? -1.903 1.660 -14.016 1.00 98.81 88 LYS A CA 1
ATOM 735 C C . LYS A 1 88 ? -0.412 1.715 -13.689 1.00 98.81 88 LYS A C 1
ATOM 737 O O . LYS A 1 88 ? 0.375 2.211 -14.497 1.00 98.81 88 LYS A O 1
ATOM 742 N N . ILE A 1 89 ? -0.018 1.177 -12.533 1.00 98.81 89 ILE A N 1
ATOM 743 C CA . ILE A 1 89 ? 1.388 1.125 -12.109 1.00 98.81 89 ILE A CA 1
ATOM 744 C C . ILE A 1 89 ? 2.217 0.320 -13.117 1.00 98.81 89 ILE A C 1
ATOM 746 O O . ILE A 1 89 ? 3.232 0.808 -13.614 1.00 98.81 89 ILE A O 1
ATOM 750 N N . VAL A 1 90 ? 1.779 -0.894 -13.458 1.00 98.69 90 VAL A N 1
ATOM 751 C CA . VAL A 1 90 ? 2.527 -1.785 -14.356 1.00 98.69 90 VAL A CA 1
ATOM 752 C C . VAL A 1 90 ? 2.530 -1.286 -15.798 1.00 98.69 90 VAL A C 1
ATOM 754 O O . VAL A 1 90 ? 3.533 -1.445 -16.487 1.00 98.69 90 VAL A O 1
ATOM 757 N N . THR A 1 91 ? 1.479 -0.602 -16.245 1.00 98.81 91 THR A N 1
ATOM 758 C CA . THR A 1 91 ? 1.450 0.052 -17.561 1.00 98.81 91 THR A CA 1
ATOM 759 C C . THR A 1 91 ? 2.517 1.140 -17.663 1.00 98.81 91 THR A C 1
ATOM 761 O O . THR A 1 91 ? 3.276 1.148 -18.628 1.00 98.81 91 THR A O 1
ATOM 764 N N . LYS A 1 92 ? 2.675 1.998 -16.643 1.00 98.62 92 LYS A N 1
ATOM 765 C CA . LYS A 1 92 ? 3.785 2.969 -16.621 1.00 98.62 92 LYS A CA 1
ATOM 766 C C . LYS A 1 92 ? 5.150 2.281 -16.669 1.00 98.62 92 LYS A C 1
ATOM 768 O O . LYS A 1 92 ? 6.032 2.734 -17.389 1.00 98.62 92 LYS A O 1
ATOM 773 N N . ILE A 1 93 ? 5.330 1.173 -15.949 1.00 98.62 93 ILE A N 1
ATOM 774 C CA . ILE A 1 93 ? 6.584 0.403 -15.994 1.00 98.62 93 ILE A CA 1
ATOM 775 C C . ILE A 1 93 ? 6.839 -0.139 -17.411 1.00 98.62 93 ILE A C 1
ATOM 777 O O . ILE A 1 93 ? 7.939 0.011 -17.934 1.00 98.62 93 ILE A O 1
ATOM 781 N N . ARG A 1 94 ? 5.822 -0.720 -18.058 1.00 98.69 94 ARG A N 1
ATOM 782 C CA . ARG A 1 94 ? 5.902 -1.250 -19.433 1.00 98.69 94 ARG A CA 1
ATOM 783 C C . ARG A 1 94 ? 6.195 -0.179 -20.480 1.00 98.69 94 ARG A C 1
ATOM 785 O O . ARG A 1 94 ? 6.843 -0.475 -21.473 1.00 98.69 94 ARG A O 1
ATOM 792 N N . ASN A 1 95 ? 5.776 1.056 -20.230 1.00 98.56 95 ASN A N 1
ATOM 793 C CA . ASN A 1 95 ? 6.059 2.193 -21.101 1.00 98.56 95 ASN A CA 1
ATOM 794 C C . ASN A 1 95 ? 7.453 2.811 -20.863 1.00 98.56 95 ASN A C 1
ATOM 796 O O . ASN A 1 95 ? 7.738 3.868 -21.417 1.00 98.56 95 ASN A O 1
ATOM 800 N N . GLY A 1 96 ? 8.303 2.221 -20.009 1.00 98.44 96 GLY A N 1
ATOM 801 C CA . GLY A 1 96 ? 9.608 2.796 -19.650 1.00 98.44 96 GLY A CA 1
ATOM 802 C C . GLY A 1 96 ? 9.507 4.034 -18.748 1.00 98.44 96 GLY A C 1
ATOM 803 O O . GLY A 1 96 ? 10.417 4.859 -18.693 1.00 98.44 96 GLY A O 1
ATOM 804 N N . GLN A 1 97 ? 8.382 4.192 -18.043 1.00 98.62 97 GLN A N 1
ATOM 805 C CA . GL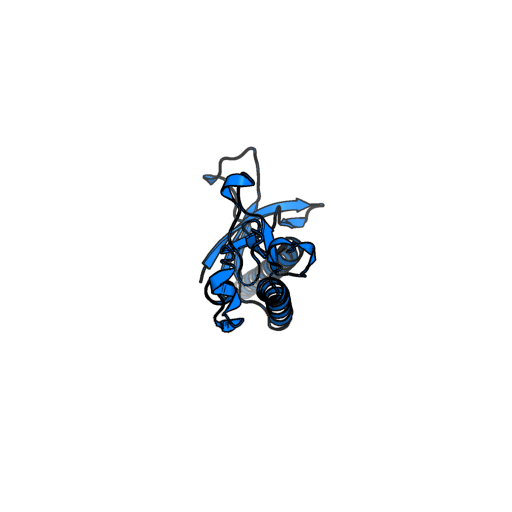N A 1 97 ? 8.029 5.371 -17.244 1.00 98.62 97 GLN A CA 1
ATOM 806 C C . GLN A 1 97 ? 7.965 5.069 -15.736 1.00 98.62 97 GLN A C 1
ATOM 808 O O . GLN A 1 97 ? 7.298 5.779 -14.981 1.00 98.62 97 GLN A O 1
ATOM 813 N N . ALA A 1 98 ? 8.661 4.038 -15.246 1.00 98.38 98 ALA A N 1
ATOM 814 C CA . ALA A 1 98 ? 8.723 3.719 -13.815 1.00 98.38 98 ALA A CA 1
ATOM 815 C C . ALA A 1 98 ? 9.303 4.879 -12.983 1.00 98.38 98 ALA A C 1
ATOM 817 O O . ALA A 1 98 ? 8.886 5.121 -11.848 1.00 98.38 98 ALA A O 1
ATOM 818 N N . HIS A 1 99 ? 10.226 5.647 -13.561 1.00 97.75 99 HIS A N 1
ATOM 819 C CA . HIS A 1 99 ? 10.787 6.853 -12.950 1.00 97.75 99 HIS A CA 1
ATOM 820 C C . HIS A 1 99 ? 9.747 7.982 -12.752 1.00 97.75 99 HIS A C 1
ATOM 822 O O . HIS A 1 99 ? 9.919 8.808 -11.856 1.00 97.75 99 HIS A O 1
ATOM 828 N N . LEU A 1 100 ? 8.633 7.958 -13.501 1.00 98.06 100 LEU A N 1
ATOM 829 C CA . LEU A 1 100 ? 7.498 8.892 -13.408 1.00 98.06 100 LEU A CA 1
ATOM 830 C C . LEU A 1 100 ? 6.331 8.362 -12.557 1.00 98.06 100 LEU A C 1
ATOM 832 O O . LEU A 1 100 ? 5.258 8.974 -12.520 1.00 98.06 100 LEU A O 1
ATOM 836 N N . LEU A 1 101 ? 6.491 7.208 -11.901 1.00 98.12 101 LEU A N 1
ATOM 837 C CA . LEU A 1 101 ? 5.486 6.709 -10.965 1.00 98.12 101 LEU A CA 1
ATOM 838 C C . LEU A 1 101 ? 5.281 7.707 -9.823 1.00 98.12 101 LEU A C 1
ATOM 840 O O . LEU A 1 101 ? 6.237 8.261 -9.279 1.00 98.12 101 LEU A O 1
ATOM 844 N N . SER A 1 102 ? 4.035 7.885 -9.408 1.00 96.06 102 SER A N 1
ATOM 845 C CA . SER A 1 102 ? 3.651 8.714 -8.272 1.00 96.06 102 SER A CA 1
ATOM 846 C C . SER A 1 102 ? 2.602 7.999 -7.430 1.00 96.06 102 SER A C 1
ATOM 848 O O . SER A 1 102 ? 1.776 7.249 -7.943 1.00 96.06 102 SER A O 1
ATOM 850 N N . GLU A 1 103 ? 2.582 8.259 -6.119 1.00 96.81 103 GLU A N 1
ATOM 851 C CA . GLU A 1 103 ? 1.494 7.762 -5.266 1.00 96.81 103 GLU A CA 1
ATOM 852 C C . GLU A 1 103 ? 0.135 8.348 -5.686 1.00 96.81 103 GLU A C 1
ATOM 854 O O . GLU A 1 103 ? -0.894 7.748 -5.394 1.00 96.81 103 GLU A O 1
ATOM 859 N N . ALA A 1 104 ? 0.102 9.489 -6.384 1.00 96.88 104 ALA A N 1
ATOM 860 C CA . ALA A 1 104 ? -1.131 10.117 -6.859 1.00 96.88 104 ALA A CA 1
ATOM 861 C C . ALA A 1 104 ? -1.780 9.408 -8.066 1.00 96.88 104 ALA A C 1
ATOM 863 O O . ALA A 1 104 ? -2.942 9.675 -8.351 1.00 96.88 104 ALA A O 1
ATOM 864 N N . ASP A 1 105 ? -1.076 8.490 -8.738 1.00 96.44 105 ASP A N 1
ATOM 865 C CA . ASP A 1 105 ? -1.554 7.832 -9.969 1.00 96.44 105 ASP A CA 1
ATOM 866 C C . ASP A 1 105 ? -2.769 6.906 -9.752 1.00 96.44 105 ASP A C 1
ATOM 868 O O . ASP A 1 105 ? -3.475 6.542 -10.695 1.00 96.44 105 ASP A O 1
ATOM 872 N N . THR A 1 106 ? -2.991 6.484 -8.509 1.00 98.62 106 THR A N 1
ATOM 873 C CA . THR A 1 106 ? -3.898 5.390 -8.141 1.00 98.62 106 THR A CA 1
ATOM 874 C C . THR A 1 106 ? -4.852 5.775 -7.010 1.00 98.62 106 THR A C 1
ATOM 876 O O . THR A 1 106 ? -4.749 6.870 -6.453 1.00 98.62 106 THR A O 1
ATOM 879 N N . LEU A 1 107 ? -5.790 4.903 -6.632 1.00 98.50 107 LEU A N 1
ATOM 880 C C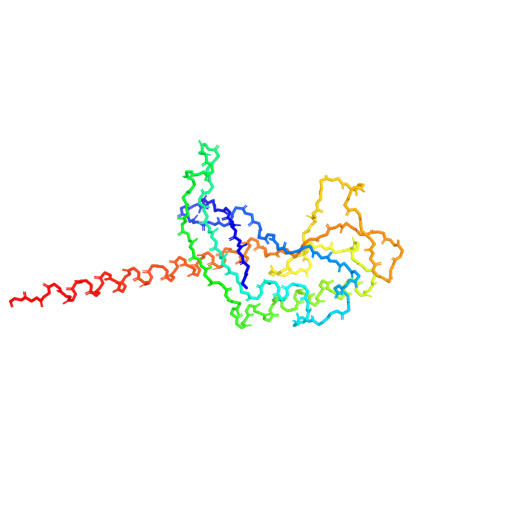A . LEU A 1 107 ? -6.804 5.196 -5.613 1.00 98.50 107 LEU A CA 1
ATOM 881 C C . LEU A 1 107 ? -6.574 4.470 -4.277 1.00 98.50 107 LEU A C 1
ATOM 883 O O . LEU A 1 107 ? -6.523 5.127 -3.237 1.00 98.50 107 LEU A O 1
ATOM 887 N N . TYR A 1 108 ? -6.422 3.149 -4.285 1.00 98.62 108 TYR A N 1
ATOM 888 C CA . TYR A 1 108 ? -6.219 2.292 -3.112 1.00 98.62 108 TYR A CA 1
ATOM 889 C C . TYR A 1 108 ? -4.792 1.749 -3.030 1.00 98.62 108 TYR A C 1
ATOM 891 O O . TYR A 1 108 ? -4.179 1.833 -1.962 1.00 98.62 108 TYR A O 1
ATOM 899 N N . LEU A 1 109 ? -4.251 1.236 -4.141 1.00 98.81 109 LEU A N 1
ATOM 900 C CA . LEU A 1 109 ? -2.914 0.641 -4.209 1.00 98.81 109 LEU A CA 1
ATOM 901 C C . LEU A 1 109 ? -1.913 1.632 -4.809 1.00 98.81 109 LEU A C 1
ATOM 903 O O . LEU A 1 109 ? -1.971 1.948 -5.989 1.00 98.81 109 LEU A O 1
ATOM 907 N N . ALA A 1 110 ? -0.964 2.116 -4.018 1.00 98.62 110 ALA A N 1
ATOM 908 C CA . ALA A 1 110 ? 0.059 3.074 -4.438 1.00 98.62 110 ALA A CA 1
ATOM 909 C C . ALA A 1 110 ? 1.446 2.437 -4.586 1.00 98.62 110 ALA A C 1
ATOM 911 O O . ALA A 1 110 ? 1.772 1.463 -3.908 1.00 98.62 110 ALA A O 1
ATOM 912 N N . ALA A 1 111 ? 2.294 3.055 -5.411 1.00 98.38 111 ALA A N 1
ATOM 913 C CA . ALA A 1 111 ? 3.723 2.766 -5.501 1.00 98.38 111 ALA A CA 1
ATOM 914 C C . ALA A 1 111 ? 4.526 3.818 -4.706 1.00 98.38 111 ALA A C 1
ATOM 916 O O . ALA A 1 111 ? 4.966 4.824 -5.266 1.00 98.38 111 ALA A O 1
ATOM 917 N N . CYS A 1 112 ? 4.711 3.625 -3.397 1.00 97.25 112 CYS A N 1
ATOM 918 C CA . CYS A 1 112 ? 5.432 4.575 -2.539 1.00 97.25 112 CYS A CA 1
ATOM 919 C C . CYS A 1 112 ? 6.952 4.394 -2.654 1.00 97.25 112 CYS A C 1
ATOM 921 O O . CYS A 1 112 ? 7.433 3.270 -2.789 1.00 97.25 112 CYS A O 1
ATOM 923 N N . THR A 1 113 ? 7.735 5.472 -2.581 1.00 95.38 113 THR A N 1
ATOM 924 C CA . THR A 1 113 ? 9.208 5.376 -2.600 1.00 95.38 113 THR A CA 1
ATOM 925 C C . THR A 1 113 ? 9.734 4.656 -1.359 1.00 95.38 113 THR A C 1
ATOM 927 O O . THR A 1 113 ? 9.220 4.870 -0.262 1.00 95.38 113 THR A O 1
ATOM 930 N N . LYS A 1 114 ? 10.779 3.834 -1.508 1.00 90.44 114 LYS A N 1
ATOM 931 C CA . LYS A 1 114 ? 11.412 3.105 -0.400 1.00 90.44 114 LYS A CA 1
ATOM 932 C C . LYS A 1 114 ? 12.934 3.147 -0.507 1.00 90.44 114 LYS A C 1
ATOM 934 O O . LYS A 1 114 ? 13.501 2.589 -1.443 1.00 90.44 114 LYS A O 1
ATOM 939 N N . GLY A 1 115 ? 13.588 3.735 0.489 1.00 81.12 115 GLY A N 1
ATOM 940 C CA . GLY A 1 115 ? 15.047 3.833 0.594 1.00 81.12 115 GLY A CA 1
ATOM 941 C C . GLY A 1 115 ? 15.466 5.133 1.280 1.00 81.12 115 GLY A C 1
ATOM 942 O O . GLY A 1 115 ? 14.744 6.122 1.194 1.00 81.12 115 GLY A O 1
ATOM 943 N N . ALA A 1 116 ? 16.601 5.114 1.984 1.00 71.69 116 ALA A N 1
ATOM 944 C CA . ALA A 1 116 ? 17.052 6.247 2.795 1.00 71.69 116 ALA A CA 1
ATOM 945 C C . ALA A 1 116 ? 17.704 7.364 1.961 1.00 71.69 116 ALA A C 1
ATOM 947 O O . ALA A 1 116 ? 17.532 8.539 2.268 1.00 71.69 116 ALA A O 1
ATOM 948 N N . THR A 1 117 ? 18.433 7.014 0.895 1.00 75.69 117 THR A N 1
ATOM 949 C CA . THR A 1 117 ? 19.155 7.981 0.050 1.00 75.69 117 THR A CA 1
ATOM 950 C C . THR A 1 117 ? 18.927 7.709 -1.432 1.00 75.69 117 THR A C 1
ATOM 952 O O . THR A 1 117 ? 18.718 6.563 -1.833 1.00 75.69 117 THR A O 1
ATOM 955 N N . ALA A 1 118 ? 18.994 8.749 -2.270 1.00 68.38 118 ALA A N 1
ATOM 956 C CA . ALA A 1 118 ? 18.854 8.604 -3.722 1.00 68.38 118 ALA A CA 1
ATOM 957 C C . ALA A 1 118 ? 19.891 7.618 -4.290 1.00 68.38 118 ALA A C 1
ATOM 959 O O . ALA A 1 118 ? 19.515 6.679 -4.982 1.00 68.38 118 ALA A O 1
ATOM 960 N N . ALA A 1 119 ? 21.162 7.744 -3.893 1.00 65.88 119 ALA A N 1
ATOM 961 C CA . ALA A 1 119 ? 22.253 6.889 -4.369 1.00 65.88 119 ALA A CA 1
ATOM 962 C C . ALA A 1 119 ? 22.033 5.385 -4.101 1.00 65.88 119 ALA A C 1
ATOM 964 O O . ALA A 1 119 ? 22.337 4.559 -4.953 1.00 65.88 119 ALA A O 1
ATOM 965 N N . SER A 1 120 ? 21.456 5.018 -2.950 1.00 77.19 120 SER A N 1
ATOM 966 C CA . SER A 1 120 ? 21.205 3.608 -2.593 1.00 77.19 120 SER A CA 1
ATOM 967 C C . SER A 1 120 ? 19.862 3.063 -3.102 1.00 77.19 120 SER A C 1
ATOM 969 O O . SER A 1 120 ? 19.620 1.850 -3.082 1.00 77.19 120 SER A O 1
ATOM 971 N N . SER A 1 121 ? 18.968 3.945 -3.563 1.00 85.12 121 SER A N 1
ATOM 972 C CA . SER A 1 121 ? 17.579 3.604 -3.888 1.00 85.12 121 SER A CA 1
ATOM 973 C C . SER A 1 121 ? 17.241 3.665 -5.372 1.00 85.12 121 SER A C 1
ATOM 975 O O . SER A 1 121 ? 16.116 3.330 -5.718 1.00 85.12 121 SER A O 1
ATOM 977 N N . MET A 1 122 ? 18.167 4.014 -6.265 1.00 94.31 122 MET A N 1
ATOM 978 C CA . MET A 1 122 ? 17.917 3.892 -7.705 1.00 94.31 122 MET A CA 1
ATOM 979 C C . MET A 1 122 ? 17.925 2.424 -8.151 1.00 94.31 122 MET A C 1
ATOM 981 O O . MET A 1 122 ? 18.683 1.596 -7.639 1.00 94.31 122 MET A O 1
ATOM 985 N N . ARG A 1 123 ? 17.049 2.086 -9.093 1.00 95.38 123 ARG A N 1
ATOM 986 C CA . ARG A 1 123 ? 16.894 0.761 -9.698 1.00 95.38 123 ARG A CA 1
ATOM 987 C C . ARG A 1 123 ? 16.789 0.914 -11.208 1.00 95.38 123 ARG A C 1
ATOM 989 O O . ARG A 1 123 ? 16.258 1.913 -11.694 1.00 95.38 123 ARG A O 1
ATOM 996 N N . SER A 1 124 ? 17.267 -0.086 -11.936 1.00 96.56 124 SER A N 1
ATOM 997 C CA . SER A 1 124 ? 16.967 -0.214 -13.357 1.00 96.56 124 SER A CA 1
ATOM 998 C C . SER A 1 124 ? 15.468 -0.449 -13.561 1.00 96.56 124 SER A C 1
ATOM 1000 O O . SER A 1 124 ? 14.771 -0.977 -12.690 1.00 96.56 124 SER A O 1
ATOM 1002 N N . GLN A 1 125 ? 14.973 -0.038 -14.722 1.00 97.44 125 GLN A N 1
ATOM 1003 C CA . GLN A 1 125 ? 13.617 -0.308 -15.183 1.00 97.44 125 GLN A CA 1
ATOM 1004 C C . GLN A 1 125 ? 13.690 -0.922 -16.586 1.00 97.44 125 GLN A C 1
ATOM 1006 O O . GLN A 1 125 ? 14.689 -0.727 -17.281 1.00 97.44 125 GLN A O 1
ATOM 1011 N N . PRO A 1 126 ? 12.677 -1.681 -17.021 1.00 96.75 126 PRO A N 1
ATOM 1012 C CA . PRO A 1 126 ? 12.641 -2.157 -18.391 1.00 96.75 126 PRO A CA 1
ATOM 1013 C C . PRO A 1 126 ? 12.274 -1.007 -19.343 1.00 96.75 126 PRO A C 1
ATOM 1015 O O . PRO A 1 126 ? 11.630 -0.038 -18.944 1.00 96.75 126 PRO A O 1
ATOM 1018 N N . TYR A 1 127 ? 12.662 -1.137 -20.612 1.00 97.56 127 TYR A N 1
ATOM 1019 C CA . TYR A 1 127 ? 12.232 -0.257 -21.713 1.00 97.56 127 TYR A CA 1
ATOM 1020 C C . TYR A 1 127 ? 12.633 1.229 -21.601 1.00 97.56 127 TYR A C 1
ATOM 1022 O O . TYR A 1 127 ? 12.119 2.053 -22.350 1.00 97.56 127 TYR A O 1
ATOM 1030 N N . SER A 1 128 ? 13.557 1.587 -20.705 1.00 97.44 128 SER A N 1
ATOM 1031 C CA . SER A 1 128 ? 14.171 2.920 -20.639 1.00 97.44 128 SER A CA 1
ATOM 1032 C C . SER A 1 128 ? 15.579 2.839 -20.029 1.00 97.44 128 SER A C 1
ATOM 1034 O O . SER A 1 128 ? 15.787 2.029 -19.120 1.00 97.44 128 SER A O 1
ATOM 1036 N N . PRO A 1 129 ? 16.551 3.647 -20.502 1.00 96.69 129 PRO A N 1
ATOM 1037 C CA . PRO A 1 129 ? 17.870 3.753 -19.879 1.00 96.69 129 PRO A CA 1
ATOM 1038 C C . PRO A 1 129 ? 17.850 4.548 -18.564 1.00 96.69 129 PRO A C 1
ATOM 1040 O O . PRO A 1 129 ? 18.785 4.432 -17.770 1.00 96.69 129 PRO A O 1
ATOM 1043 N N . ASP A 1 130 ? 16.807 5.345 -18.314 1.00 96.62 130 ASP A N 1
ATOM 1044 C CA . ASP A 1 130 ? 16.732 6.170 -17.114 1.00 96.62 130 ASP A CA 1
ATOM 1045 C C . ASP A 1 130 ? 16.568 5.284 -15.873 1.00 96.62 130 ASP A C 1
ATOM 1047 O O . ASP A 1 130 ? 15.769 4.344 -15.873 1.00 96.62 130 ASP A O 1
ATOM 1051 N N . PRO A 1 131 ? 17.268 5.552 -14.766 1.00 96.00 131 PRO A N 1
ATOM 1052 C CA . PRO A 1 131 ? 17.030 4.831 -13.528 1.00 96.00 131 PRO A CA 1
ATOM 1053 C C . PRO A 1 131 ? 15.763 5.351 -12.825 1.00 96.00 131 PRO A C 1
ATOM 1055 O O . PRO A 1 131 ? 15.440 6.538 -12.853 1.00 96.00 131 PRO A O 1
ATOM 1058 N N . ALA A 1 132 ? 15.058 4.470 -12.116 1.00 96.56 132 ALA A N 1
ATOM 1059 C CA . ALA A 1 132 ? 13.874 4.806 -11.329 1.00 96.56 132 ALA A CA 1
ATOM 1060 C C . ALA A 1 132 ? 14.147 4.669 -9.826 1.00 96.56 132 ALA A C 1
ATOM 1062 O O . ALA A 1 132 ? 14.878 3.782 -9.390 1.00 96.56 132 ALA A O 1
ATOM 1063 N N . LYS A 1 133 ? 13.515 5.507 -8.997 1.00 95.94 133 LYS A N 1
ATOM 1064 C CA . LYS A 1 133 ? 13.549 5.327 -7.534 1.00 95.94 133 LYS A CA 1
ATOM 1065 C C . LYS A 1 133 ? 12.912 3.988 -7.166 1.00 95.94 133 LYS A C 1
ATOM 1067 O O . LYS A 1 133 ? 11.869 3.642 -7.713 1.00 95.94 133 LYS A O 1
ATOM 1072 N N . GLN A 1 134 ? 13.473 3.265 -6.205 1.00 96.62 134 GLN A N 1
ATOM 1073 C CA . GLN A 1 134 ? 12.890 2.043 -5.660 1.00 96.62 134 GLN A CA 1
ATOM 1074 C C . GLN A 1 134 ? 11.542 2.372 -5.022 1.00 96.62 134 GLN A C 1
ATOM 1076 O O . GLN A 1 134 ? 11.416 3.327 -4.247 1.00 96.62 134 GLN A O 1
ATOM 1081 N N . ARG A 1 135 ? 10.536 1.554 -5.331 1.00 97.69 135 ARG A N 1
ATOM 1082 C CA . ARG A 1 135 ? 9.190 1.682 -4.778 1.00 97.69 135 ARG A CA 1
ATOM 1083 C C . ARG A 1 135 ? 8.713 0.373 -4.171 1.00 97.69 135 ARG A C 1
ATOM 1085 O O . ARG A 1 135 ? 9.213 -0.704 -4.489 1.00 97.69 135 ARG A O 1
ATOM 1092 N N . ALA A 1 136 ? 7.742 0.481 -3.281 1.00 98.06 136 ALA A N 1
ATOM 1093 C CA . ALA A 1 136 ? 6.971 -0.636 -2.770 1.00 98.06 136 ALA A CA 1
ATOM 1094 C C . ALA A 1 136 ? 5.495 -0.409 -3.077 1.00 98.06 136 ALA A C 1
ATOM 1096 O O . ALA A 1 136 ? 5.023 0.731 -3.103 1.00 98.06 136 ALA A O 1
ATOM 1097 N N . PHE A 1 137 ? 4.769 -1.502 -3.283 1.00 98.75 137 PHE A N 1
ATOM 1098 C CA . PHE A 1 137 ? 3.321 -1.455 -3.215 1.00 98.75 137 PHE A CA 1
ATOM 1099 C C . PHE A 1 137 ? 2.899 -1.044 -1.804 1.00 98.75 137 PHE A C 1
ATOM 1101 O O . PHE A 1 137 ? 3.545 -1.401 -0.815 1.00 98.75 137 PHE A O 1
ATOM 1108 N N . SER A 1 138 ? 1.818 -0.285 -1.703 1.00 98.69 138 SER A N 1
ATOM 1109 C CA . SER A 1 138 ? 1.262 0.139 -0.425 1.00 98.69 138 SER A CA 1
ATOM 1110 C C . SER A 1 138 ? -0.235 0.376 -0.524 1.00 98.69 138 SER A C 1
ATOM 1112 O O . SER A 1 138 ? -0.715 0.867 -1.543 1.00 98.69 138 SER A O 1
ATOM 1114 N N . LEU A 1 139 ? -0.978 0.059 0.532 1.00 98.69 139 LEU A N 1
ATOM 1115 C CA . LEU A 1 139 ? -2.368 0.487 0.649 1.00 98.69 139 LEU A CA 1
ATOM 1116 C C . LEU A 1 139 ? -2.401 1.894 1.242 1.00 98.69 139 LEU A C 1
ATOM 1118 O O . LEU A 1 139 ? -1.811 2.150 2.298 1.00 98.69 139 LEU A O 1
ATOM 1122 N N . LYS A 1 140 ? -3.088 2.818 0.569 1.00 98.62 140 LYS A N 1
ATOM 1123 C CA . LYS A 1 140 ? -3.203 4.205 1.032 1.00 98.62 140 LYS A CA 1
ATOM 1124 C C . LYS A 1 140 ? -3.94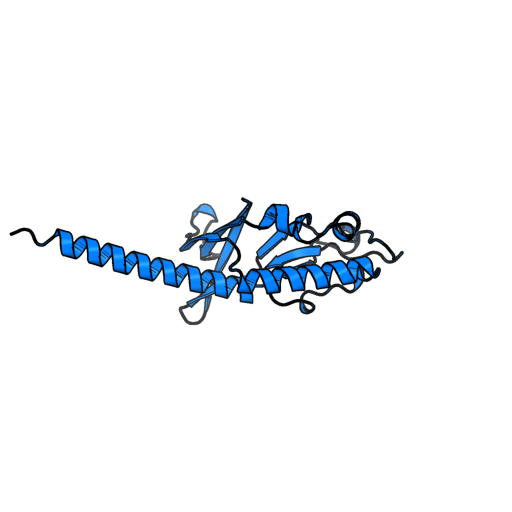7 4.283 2.361 1.00 98.62 140 LYS A C 1
ATOM 1126 O O . LYS A 1 140 ? -4.905 3.548 2.588 1.00 98.62 140 LYS A O 1
ATOM 1131 N N . SER A 1 141 ? -3.587 5.260 3.195 1.00 97.81 141 SER A N 1
ATOM 1132 C CA . SER A 1 141 ? -4.233 5.506 4.495 1.00 97.81 141 SER A CA 1
ATOM 1133 C C . SER A 1 141 ? -5.752 5.651 4.400 1.00 97.81 141 SER A C 1
ATOM 1135 O O . SER A 1 141 ? -6.468 5.178 5.272 1.00 97.81 141 SER A O 1
ATOM 1137 N N . LYS A 1 142 ? -6.267 6.244 3.314 1.00 97.94 142 LYS A N 1
ATOM 1138 C CA . LYS A 1 142 ? -7.715 6.343 3.083 1.00 97.94 142 LYS A CA 1
ATOM 1139 C C . LYS A 1 142 ? -8.381 4.967 2.971 1.00 97.94 142 LYS A C 1
ATOM 1141 O O . LYS A 1 142 ? -9.436 4.772 3.560 1.00 97.94 142 LYS A O 1
ATOM 1146 N N . TYR A 1 143 ? -7.763 4.029 2.254 1.00 98.56 143 TYR A N 1
ATOM 1147 C CA . TYR A 1 143 ? -8.270 2.662 2.147 1.00 98.56 143 TYR A CA 1
ATOM 1148 C C . TYR A 1 143 ? -8.099 1.897 3.466 1.00 98.56 143 TYR A C 1
ATOM 1150 O O . TYR A 1 143 ? -9.006 1.202 3.904 1.00 98.56 143 TYR A O 1
ATOM 1158 N N . LEU A 1 144 ? -6.986 2.108 4.172 1.00 98.12 144 LEU A N 1
ATOM 1159 C CA . LEU A 1 144 ? -6.795 1.554 5.515 1.00 98.12 144 LEU A CA 1
ATOM 1160 C C . LEU A 1 144 ? -7.865 2.014 6.509 1.00 98.12 144 LEU A C 1
ATOM 1162 O O . LEU A 1 144 ? -8.334 1.206 7.299 1.00 98.12 144 LEU A O 1
ATOM 1166 N N . ASN A 1 145 ? -8.266 3.286 6.464 1.00 98.44 145 ASN A N 1
ATOM 1167 C CA . ASN A 1 145 ? -9.342 3.801 7.312 1.00 98.44 145 ASN A CA 1
ATOM 1168 C C . ASN A 1 145 ? -10.674 3.105 7.028 1.00 98.44 145 ASN A C 1
ATOM 1170 O O . ASN A 1 145 ? -11.381 2.783 7.971 1.00 98.44 145 ASN A O 1
ATOM 1174 N N . PHE A 1 146 ? -10.975 2.801 5.762 1.00 97.94 146 PHE A N 1
ATOM 1175 C CA . PHE A 1 146 ? -12.148 1.996 5.421 1.00 97.94 146 PHE A CA 1
ATOM 1176 C C . PHE A 1 146 ? -12.090 0.601 6.068 1.00 97.94 146 PHE A C 1
ATOM 1178 O O . PHE A 1 146 ? -13.055 0.187 6.703 1.00 97.94 146 PHE A O 1
ATOM 1185 N N . ILE A 1 147 ? -10.941 -0.084 5.994 1.00 98.25 147 ILE A N 1
ATOM 1186 C CA . ILE A 1 147 ? -10.741 -1.392 6.647 1.00 98.25 147 ILE A CA 1
ATOM 1187 C C . ILE A 1 147 ? -10.911 -1.288 8.170 1.00 98.25 147 ILE A C 1
ATOM 1189 O O . ILE A 1 147 ? -11.505 -2.167 8.795 1.00 98.25 147 ILE A O 1
ATOM 1193 N N . ILE A 1 148 ? -10.373 -0.228 8.779 1.00 98.31 148 ILE A N 1
ATOM 1194 C CA . ILE A 1 148 ? -10.473 0.030 10.222 1.00 98.31 148 ILE A CA 1
ATOM 1195 C C . ILE A 1 148 ? -11.936 0.232 10.625 1.00 98.31 148 ILE A C 1
ATOM 1197 O O . ILE A 1 148 ? -12.395 -0.419 11.562 1.00 98.31 148 ILE A O 1
ATOM 1201 N N . ASP A 1 149 ? -12.670 1.082 9.906 1.00 97.50 149 ASP A N 1
ATOM 1202 C CA . ASP A 1 149 ? -14.079 1.367 10.183 1.00 97.50 149 ASP A CA 1
ATOM 1203 C C . ASP A 1 149 ? -14.948 0.105 10.032 1.00 97.50 149 ASP A C 1
ATOM 1205 O O . ASP A 1 149 ? -15.754 -0.194 10.917 1.00 97.50 149 ASP A O 1
ATOM 1209 N N . ASP A 1 150 ? -14.739 -0.682 8.969 1.00 97.31 150 ASP A N 1
ATOM 1210 C CA . ASP A 1 150 ? -15.401 -1.981 8.766 1.00 97.31 150 ASP A CA 1
ATOM 1211 C C . ASP A 1 150 ? -15.109 -2.957 9.916 1.00 97.31 150 ASP A C 1
ATOM 1213 O O . ASP A 1 150 ? -16.014 -3.571 10.488 1.00 97.31 150 ASP A O 1
ATOM 1217 N N . SER A 1 151 ? -13.842 -3.044 10.326 1.00 97.25 151 SER A N 1
ATOM 1218 C CA . SER A 1 151 ? -13.418 -3.931 11.412 1.00 97.25 151 SER A CA 1
ATOM 1219 C C . SER A 1 151 ? -14.072 -3.559 12.745 1.00 97.25 151 SER A C 1
ATOM 1221 O O . SER A 1 151 ? -14.550 -4.439 13.461 1.00 97.25 151 SER A O 1
ATOM 1223 N N . LEU A 1 152 ? -14.130 -2.265 13.073 1.00 96.19 152 LEU A N 1
ATOM 1224 C CA . LEU A 1 152 ? -14.757 -1.766 14.301 1.00 96.19 152 LEU A CA 1
ATOM 1225 C C . LEU A 1 152 ? -16.275 -1.972 14.297 1.00 96.19 152 LEU A C 1
ATOM 1227 O O . LEU A 1 152 ? -16.857 -2.303 15.335 1.00 96.19 152 LEU A O 1
ATOM 1231 N N . LYS A 1 153 ? -16.919 -1.811 13.136 1.00 96.06 153 LYS A N 1
ATOM 1232 C CA . LYS A 1 153 ? -18.345 -2.097 12.962 1.00 96.06 153 LYS A CA 1
ATOM 1233 C C . LYS A 1 153 ? -18.639 -3.568 13.257 1.00 96.06 153 LYS A C 1
ATOM 1235 O O . LYS A 1 153 ? -19.490 -3.858 14.093 1.00 96.06 153 LYS A O 1
ATOM 1240 N N . ILE A 1 154 ? -17.884 -4.485 12.655 1.00 93.88 154 ILE A N 1
ATOM 1241 C CA . ILE A 1 154 ? -18.055 -5.930 12.864 1.00 93.88 154 ILE A CA 1
ATOM 1242 C C . ILE A 1 154 ? -17.790 -6.323 14.319 1.00 93.88 154 ILE A C 1
ATOM 1244 O O . ILE A 1 154 ? -18.569 -7.075 14.900 1.00 93.88 154 ILE A O 1
ATOM 1248 N N . GLN A 1 155 ? -16.727 -5.800 14.939 1.00 93.19 155 GLN A N 1
ATOM 1249 C CA . GLN A 1 155 ? -16.456 -6.037 16.361 1.00 93.19 155 GLN A CA 1
ATOM 1250 C C . GLN A 1 155 ? -17.626 -5.583 17.244 1.00 93.19 155 GLN A C 1
ATOM 1252 O O . GLN A 1 155 ? -18.015 -6.301 18.165 1.00 93.19 155 GLN A O 1
ATOM 1257 N N . SER A 1 156 ? -18.215 -4.424 16.937 1.00 92.25 156 SER A N 1
ATOM 1258 C CA . SER A 1 156 ? -19.367 -3.887 17.668 1.00 92.25 156 SER A CA 1
ATOM 1259 C C . SER A 1 156 ? -20.612 -4.764 17.492 1.00 92.25 156 SER A C 1
ATOM 1261 O O . SER A 1 156 ? -21.276 -5.095 18.471 1.00 92.25 156 SER A O 1
ATOM 1263 N N . GLU A 1 157 ? -20.907 -5.207 16.267 1.00 92.44 157 GLU A N 1
ATOM 1264 C CA . GLU A 1 157 ? -22.025 -6.119 15.977 1.00 92.44 157 GLU A CA 1
ATOM 1265 C C . GLU A 1 157 ? -21.874 -7.473 16.686 1.00 92.44 157 GLU A C 1
ATOM 1267 O O . GLU A 1 157 ? -22.844 -8.005 17.231 1.00 92.44 157 GLU A O 1
ATOM 1272 N N . LEU A 1 158 ? -20.660 -8.028 16.713 1.00 89.38 158 LEU A N 1
ATOM 1273 C CA . LEU A 1 158 ? -20.357 -9.271 17.424 1.00 89.38 158 LEU A CA 1
ATOM 1274 C C . LEU A 1 158 ? -20.507 -9.112 18.942 1.00 89.38 158 LEU A C 1
ATOM 1276 O O . LEU A 1 158 ? -21.069 -9.996 19.585 1.00 89.38 158 LEU A O 1
ATOM 1280 N N . ALA A 1 159 ? -20.063 -7.984 19.503 1.00 87.81 159 ALA A N 1
ATOM 1281 C CA . ALA A 1 159 ? -20.212 -7.684 20.926 1.00 87.81 159 ALA A CA 1
ATOM 1282 C C . ALA A 1 159 ? -21.686 -7.537 21.347 1.00 87.81 159 ALA A C 1
ATOM 1284 O O . ALA A 1 159 ? -22.079 -7.993 22.419 1.00 87.81 159 ALA A O 1
ATOM 1285 N N . VAL A 1 160 ? -22.529 -6.944 20.495 1.00 86.44 160 VAL A N 1
ATOM 1286 C CA . VAL A 1 160 ? -23.977 -6.858 20.750 1.00 86.44 160 VAL A CA 1
ATOM 1287 C C . VAL A 1 160 ? -24.623 -8.245 20.714 1.00 86.44 160 VAL A C 1
ATOM 1289 O O . VAL A 1 160 ? -25.408 -8.579 21.602 1.00 86.44 160 VAL A O 1
ATOM 1292 N N . LYS A 1 161 ? -24.276 -9.080 19.724 1.00 82.38 161 LYS A N 1
ATOM 1293 C CA . LYS A 1 161 ? -24.797 -10.454 19.616 1.00 82.38 161 LYS A CA 1
ATOM 1294 C C . LYS A 1 161 ? -24.395 -11.320 20.810 1.00 82.38 161 LYS A C 1
ATOM 1296 O O . LYS A 1 161 ? -25.238 -12.048 21.330 1.00 82.38 161 LYS A O 1
ATOM 1301 N N . SER A 1 162 ? -23.147 -11.225 21.271 1.00 79.38 162 SER A N 1
ATOM 1302 C CA . SER A 1 162 ? -22.684 -11.981 22.439 1.00 79.38 162 SER A CA 1
ATOM 1303 C C . SER A 1 162 ? -23.369 -11.525 23.729 1.00 79.38 162 SER A C 1
ATOM 1305 O O . SER A 1 162 ? -23.804 -12.367 24.512 1.00 79.38 162 SER A O 1
ATOM 1307 N N . ALA A 1 163 ? -23.561 -10.216 23.920 1.00 76.50 163 ALA A N 1
ATOM 1308 C CA . ALA A 1 163 ? -24.308 -9.681 25.058 1.00 76.50 163 ALA A CA 1
ATOM 1309 C C . ALA A 1 163 ? -25.788 -10.110 25.046 1.00 76.50 163 ALA A C 1
ATOM 1311 O O . ALA A 1 163 ? -26.345 -10.437 26.094 1.00 76.50 163 ALA A O 1
ATOM 1312 N N . GLY A 1 164 ? -26.423 -10.148 23.869 1.00 70.19 164 GLY A N 1
ATOM 1313 C CA . GLY A 1 164 ? -27.787 -10.653 23.699 1.00 70.19 164 GLY A CA 1
ATOM 1314 C C . GLY A 1 164 ? -27.912 -12.144 24.026 1.00 70.19 164 GLY A C 1
ATOM 1315 O O . GLY A 1 164 ? -28.796 -12.526 24.788 1.00 70.19 164 GLY A O 1
ATOM 1316 N N . ALA A 1 165 ? -26.991 -12.974 23.527 1.00 66.88 165 ALA A N 1
ATOM 1317 C CA . ALA A 1 165 ? -26.956 -14.408 23.826 1.00 66.88 165 ALA A CA 1
ATOM 1318 C C . ALA A 1 165 ? -26.755 -14.691 25.327 1.00 66.88 165 ALA A C 1
ATOM 1320 O O . ALA A 1 165 ? -27.379 -15.596 25.876 1.00 66.88 165 ALA A O 1
ATOM 1321 N N . TYR A 1 166 ? -25.938 -13.883 26.013 1.00 59.75 166 TYR A N 1
ATOM 1322 C CA . TYR A 1 166 ? -25.733 -14.010 27.458 1.00 59.75 166 TYR A CA 1
ATOM 1323 C C . TYR A 1 166 ? -27.000 -13.679 28.263 1.00 59.75 166 TYR A C 1
ATOM 1325 O O . TYR A 1 166 ? -27.290 -14.349 29.248 1.00 59.75 166 TYR A O 1
ATOM 1333 N N . ARG A 1 167 ? -27.786 -12.682 27.828 1.00 60.44 167 ARG A N 1
ATOM 1334 C CA . ARG A 1 167 ? -29.053 -12.306 28.483 1.00 60.44 167 ARG A CA 1
ATOM 1335 C C . ARG A 1 167 ? -30.154 -13.354 28.305 1.00 60.44 167 ARG A C 1
ATOM 1337 O O . ARG A 1 167 ? -30.897 -13.593 29.247 1.00 60.44 167 ARG A O 1
ATOM 1344 N N . VAL A 1 168 ? -30.240 -13.995 27.137 1.00 61.16 168 VAL A N 1
ATOM 1345 C CA . VAL A 1 168 ? -31.227 -15.064 26.869 1.00 61.16 168 VAL A CA 1
ATOM 1346 C C . VAL A 1 168 ? -30.943 -16.322 27.700 1.00 61.16 168 VAL A C 1
ATOM 1348 O O . VAL A 1 168 ? -31.868 -16.999 28.126 1.00 61.16 168 VAL A O 1
ATOM 1351 N N . ASN A 1 169 ? -29.676 -16.609 28.006 1.00 58.62 169 ASN A N 1
ATOM 1352 C CA . ASN A 1 169 ? -29.296 -17.777 28.809 1.00 58.62 169 ASN A CA 1
ATOM 1353 C C . ASN A 1 169 ? -29.379 -17.554 30.335 1.00 58.62 169 ASN A C 1
ATOM 1355 O O . ASN A 1 169 ? -29.066 -18.472 31.088 1.00 58.62 169 ASN A O 1
ATOM 1359 N N . GLN A 1 170 ? -29.776 -16.362 30.802 1.00 55.28 170 GLN A N 1
ATOM 1360 C CA . GLN A 1 170 ? -29.998 -16.068 32.228 1.00 55.28 170 GLN A CA 1
ATOM 1361 C C . GLN A 1 170 ? -31.475 -16.128 32.652 1.00 55.28 170 GLN A C 1
ATOM 1363 O O . GLN A 1 170 ? -31.764 -15.994 33.837 1.00 55.28 170 GLN A O 1
ATOM 1368 N N . THR A 1 171 ? -32.410 -16.367 31.728 1.00 50.66 171 THR A N 1
ATOM 1369 C CA . THR A 1 171 ? -33.811 -16.673 32.056 1.00 50.66 171 THR A CA 1
ATOM 1370 C C . THR A 1 171 ? -33.995 -18.182 32.189 1.00 50.66 171 THR A C 1
ATOM 1372 O O . THR A 1 171 ? -34.480 -18.838 31.271 1.00 50.66 171 THR A O 1
ATOM 1375 N N . PHE A 1 172 ? -33.577 -18.729 33.325 1.00 49.47 172 PHE A N 1
ATOM 1376 C CA . PHE A 1 172 ? -34.079 -20.000 33.839 1.00 49.47 172 PHE A CA 1
ATOM 1377 C C . PHE A 1 172 ? -34.514 -19.731 35.282 1.00 49.47 172 PHE A C 1
ATOM 1379 O O . PHE A 1 172 ? -33.664 -19.565 36.158 1.00 49.47 172 PHE A O 1
ATOM 1386 N N . GLU A 1 173 ? -35.828 -19.570 35.467 1.00 43.72 173 GLU A N 1
ATOM 1387 C CA . GLU A 1 173 ? -36.504 -19.692 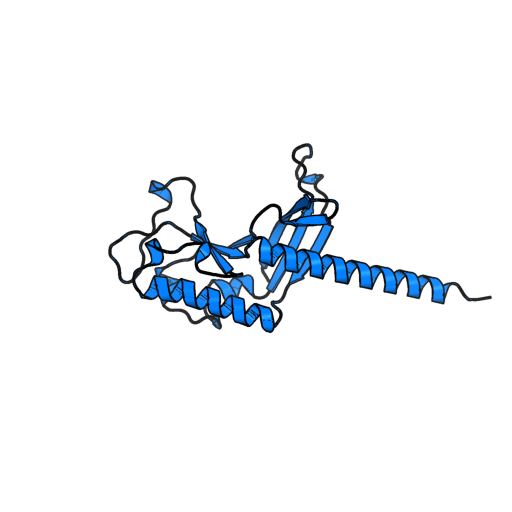36.769 1.00 43.72 173 GLU A CA 1
ATOM 1388 C C . GLU A 1 173 ? -36.589 -21.166 37.180 1.00 43.72 173 GLU A C 1
ATOM 1390 O O . GLU A 1 173 ? -36.754 -22.022 36.275 1.00 43.72 173 GLU A O 1
#

pLDDT: mean 93.44, std 10.62, range [43.72, 98.88]

Secondary structure (DSSP, 8-state):
-EEEEEEEEEETTEEEESS-EEEEE--HHHHHT--TTTSHHHHHHSEEEEEEEE--TTS-GGG--EEEEEEEE--HHHHHHHHHHHHHHHHHHHTT-GGG--GGG-SSEEEEE--SSHHHHEE--TT-SS-EE-EEEEE-HHHHHHHHHHHHHHHHHHHHHHHHHHHHTT---

Sequence (173 aa):
MELKTSPLKVVKSKLASKERLVLNIIDYISEASKTFETSSFWRKNRLLLLLFYLHDSSKMDIDLLFKICRLWEYPEADLKIIRDDWSKIVTKIRNGQAHLLSEADTLYLAACTKGATAASSMRSQPYSPDPAKQRAFSLKSKYLNFIIDDSLKIQSELAVKSAGAYRVNQTFE

Foldseek 3Di:
DEEFEFEWEADPNDTFTPWWTFDFWDPQAVQLPDAPCRHPCCVHPQWYFYWYWYDDPVDDPVPTDTPFTDTDHQDPVRVVQVNVQSVQQSVCLNCVNNQVADQVSGDFKGWAADDDDPVVFWDDTPPYPDTHGITTIITGRVVVRVVVVVRVVVVVVVVVVVVVVVVVVPPDD

Radius of gyration: 19.94 Å; chains: 1; bounding box: 59×34×58 Å